Protein AF-A0A924TDS3-F1 (afdb_monomer_lite)

pLDDT: mean 88.38, std 10.69, range [56.66, 98.0]

Secondary structure (DSSP, 8-state):
-TTTT-S-EEE-------S-TTSPPPPHHHHHTTSS-GGGEEE--SSHHHHHHHHHHHHTTPPP-------SS-HHHHHHHHT--

Radius of gyration: 13.95 Å; chains: 1; bounding box: 34×30×34 Å

Sequence (85 aa):
DCFDGASRVYWLPSYLAREDPDQRIMQPAELISYLADPTIAEAAEANEALKVAIQTHLDNGDMVVAMVGGGGNSLDDWLRLEFAN

Structure (mmCIF, N/CA/C/O backbone):
data_AF-A0A924TDS3-F1
#
_entry.id   AF-A0A924TDS3-F1
#
loop_
_atom_site.group_PDB
_atom_site.id
_atom_site.type_symbol
_atom_site.label_atom_id
_atom_site.label_alt_id
_atom_site.label_comp_id
_atom_site.label_asym_id
_atom_site.label_entity_id
_atom_site.label_seq_id
_atom_site.pdbx_PDB_ins_code
_atom_site.Cartn_x
_atom_site.Cartn_y
_atom_site.Cartn_z
_atom_site.occupancy
_atom_site.B_iso_or_equiv
_atom_site.auth_seq_id
_atom_site.auth_comp_id
_atom_site.auth_asym_id
_atom_site.auth_atom_id
_atom_site.pdbx_PDB_model_num
ATOM 1 N N . ASP A 1 1 ? 1.532 -18.036 -0.120 1.00 77.00 1 ASP A N 1
ATOM 2 C CA . ASP A 1 1 ? 1.880 -16.663 -0.529 1.00 77.00 1 ASP A CA 1
ATOM 3 C C . ASP A 1 1 ? 2.509 -15.968 0.679 1.00 77.00 1 ASP A C 1
ATOM 5 O O . ASP A 1 1 ? 2.167 -16.356 1.789 1.00 77.00 1 ASP A O 1
ATOM 9 N N . CYS A 1 2 ? 3.447 -15.031 0.517 1.00 84.69 2 CYS A N 1
ATOM 10 C CA . CYS A 1 2 ? 4.002 -14.278 1.652 1.00 84.69 2 CYS A CA 1
ATOM 11 C C . CYS A 1 2 ? 3.003 -13.273 2.251 1.00 84.69 2 CYS A C 1
ATOM 13 O O . CYS A 1 2 ? 3.235 -12.792 3.357 1.00 84.69 2 CYS A O 1
ATOM 15 N N . PHE A 1 3 ? 1.893 -13.007 1.558 1.00 90.62 3 PHE A N 1
ATOM 16 C CA . PHE A 1 3 ? 0.798 -12.149 2.023 1.00 90.62 3 PHE A CA 1
ATOM 17 C C . PHE A 1 3 ? -0.403 -12.920 2.589 1.00 90.62 3 PHE A C 1
ATOM 19 O O . PHE A 1 3 ? -1.474 -12.345 2.772 1.00 90.62 3 PHE A O 1
ATOM 26 N N . ASP A 1 4 ? -0.254 -14.219 2.860 1.00 89.75 4 ASP A N 1
ATOM 27 C CA . ASP A 1 4 ? -1.329 -15.006 3.466 1.00 89.75 4 ASP A CA 1
ATOM 28 C C . ASP A 1 4 ? -1.733 -14.424 4.835 1.00 89.75 4 ASP A C 1
ATOM 30 O O . ASP A 1 4 ? -0.883 -14.139 5.681 1.00 89.75 4 ASP A O 1
ATOM 34 N N . GLY A 1 5 ? -3.035 -14.209 5.031 1.00 91.00 5 GLY A N 1
ATOM 35 C CA . GLY A 1 5 ? -3.601 -13.544 6.211 1.00 91.00 5 GLY A CA 1
ATOM 36 C C . GLY A 1 5 ? -3.684 -12.012 6.147 1.00 91.00 5 GLY A C 1
ATOM 37 O O . GLY A 1 5 ? -4.253 -11.414 7.060 1.00 91.00 5 GLY A O 1
ATOM 38 N N . ALA A 1 6 ? -3.174 -11.360 5.097 1.00 94.88 6 ALA A N 1
ATOM 39 C CA . ALA A 1 6 ? -3.383 -9.927 4.893 1.00 94.88 6 ALA A CA 1
ATOM 40 C C . ALA A 1 6 ? -4.785 -9.644 4.324 1.00 94.88 6 ALA A C 1
ATOM 42 O O . ALA A 1 6 ? -5.191 -10.232 3.325 1.00 94.88 6 ALA A O 1
ATOM 43 N N . SER A 1 7 ? -5.510 -8.691 4.918 1.00 95.81 7 SER A N 1
ATOM 44 C CA . SER A 1 7 ? -6.827 -8.259 4.417 1.00 95.81 7 SER A CA 1
ATOM 45 C C . SER A 1 7 ? -6.740 -7.379 3.164 1.00 95.81 7 SER A C 1
ATOM 47 O O . SER A 1 7 ? -7.690 -7.309 2.385 1.00 95.81 7 SER A O 1
ATOM 49 N N . ARG A 1 8 ? -5.626 -6.654 2.995 1.00 96.88 8 ARG A N 1
ATOM 50 C CA . ARG A 1 8 ? -5.383 -5.720 1.888 1.00 96.88 8 ARG A CA 1
ATOM 51 C C . ARG A 1 8 ? -3.880 -5.558 1.660 1.00 96.88 8 ARG A C 1
ATOM 53 O O . ARG A 1 8 ? -3.120 -5.495 2.624 1.00 96.88 8 ARG A O 1
ATOM 60 N N . VAL A 1 9 ? -3.462 -5.445 0.401 1.00 96.62 9 VAL A N 1
ATOM 61 C CA . VAL A 1 9 ? -2.077 -5.179 -0.009 1.00 96.62 9 VAL A CA 1
ATOM 62 C C . VAL A 1 9 ? -2.051 -3.995 -0.975 1.00 96.62 9 VAL A C 1
ATOM 64 O O . VAL A 1 9 ? -2.651 -4.038 -2.045 1.00 96.62 9 VAL A O 1
ATOM 67 N N . TYR A 1 10 ? -1.313 -2.947 -0.622 1.00 95.94 10 TYR A N 1
ATOM 68 C CA . TYR A 1 10 ? -1.033 -1.826 -1.519 1.00 95.94 10 TYR A CA 1
ATOM 69 C C . TYR A 1 10 ? 0.365 -2.014 -2.101 1.00 95.94 10 TYR A C 1
ATOM 71 O O . TYR A 1 10 ? 1.360 -1.939 -1.379 1.00 95.94 10 TYR A O 1
ATOM 79 N N . TRP A 1 11 ? 0.451 -2.291 -3.400 1.00 93.75 11 TRP A N 1
ATOM 80 C CA . TRP A 1 11 ? 1.720 -2.556 -4.066 1.00 93.75 11 TRP A CA 1
ATOM 81 C C . TRP A 1 11 ? 2.250 -1.298 -4.747 1.00 93.75 11 TRP A C 1
ATOM 83 O O . TRP A 1 11 ? 1.709 -0.849 -5.759 1.00 93.75 11 TRP A O 1
ATOM 93 N N . LEU A 1 12 ? 3.339 -0.748 -4.213 1.00 91.44 12 LEU A N 1
ATOM 94 C CA . LEU A 1 12 ? 3.990 0.430 -4.779 1.00 91.44 12 LEU A CA 1
ATOM 95 C C . LEU A 1 12 ? 5.037 0.045 -5.837 1.00 91.44 12 LEU A C 1
ATOM 97 O O . LEU A 1 12 ? 5.656 -1.020 -5.735 1.00 91.44 12 LEU A O 1
ATOM 101 N N . PRO A 1 13 ? 5.292 0.904 -6.840 1.00 86.62 13 PRO A N 1
ATOM 102 C CA . PRO A 1 13 ? 6.428 0.751 -7.734 1.00 86.62 13 PRO A CA 1
ATOM 103 C C . PRO A 1 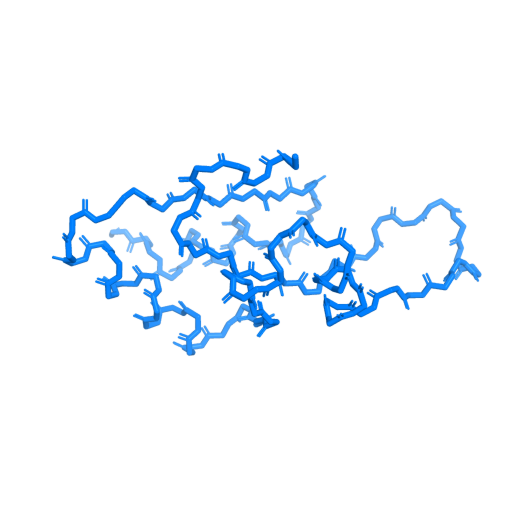13 ? 7.738 0.651 -6.948 1.00 86.62 13 PRO A C 1
ATOM 105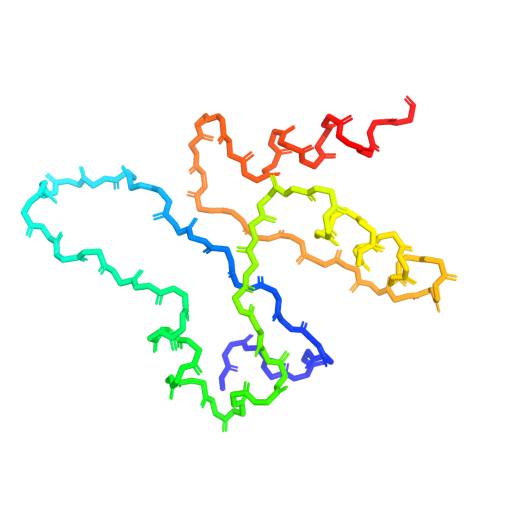 O O . PRO A 1 13 ? 8.058 1.512 -6.129 1.00 86.62 13 PRO A O 1
ATOM 108 N N . SER A 1 14 ? 8.532 -0.380 -7.223 1.00 70.75 14 SER A N 1
ATOM 109 C CA . SER A 1 14 ? 9.898 -0.458 -6.713 1.00 70.75 14 SER A CA 1
ATOM 110 C C . SER A 1 14 ? 10.818 0.375 -7.608 1.00 70.75 14 SER A C 1
ATOM 112 O O . SER A 1 14 ? 11.059 0.002 -8.760 1.00 70.75 14 SER A O 1
ATOM 114 N N . TYR A 1 15 ? 11.347 1.484 -7.090 1.00 63.00 15 TYR A N 1
ATOM 115 C CA . TYR A 1 15 ? 12.463 2.184 -7.727 1.00 63.00 15 TYR A CA 1
ATOM 116 C C . TYR A 1 15 ? 13.778 1.468 -7.411 1.00 63.00 15 TYR A C 1
ATOM 118 O O . TYR A 1 15 ? 13.974 0.905 -6.337 1.00 63.00 15 TYR A O 1
ATOM 126 N N . LEU A 1 16 ? 14.651 1.412 -8.407 1.00 56.66 16 LEU A N 1
ATOM 127 C CA . LEU A 1 16 ? 15.639 0.352 -8.527 1.00 56.66 16 LEU A CA 1
ATOM 128 C C . LEU A 1 16 ? 16.993 0.760 -7.963 1.00 56.66 16 LEU A C 1
ATOM 130 O O . LEU A 1 16 ? 17.705 1.552 -8.573 1.00 56.66 16 LEU A O 1
ATOM 134 N N . ALA A 1 17 ? 17.396 0.111 -6.875 1.00 60.00 17 ALA A N 1
ATOM 135 C CA . ALA A 1 17 ? 18.805 -0.162 -6.623 1.00 60.00 17 ALA A CA 1
ATOM 136 C C . ALA A 1 17 ? 19.207 -1.365 -7.496 1.00 60.00 17 ALA A C 1
ATOM 138 O O . ALA A 1 17 ? 19.169 -2.511 -7.055 1.00 60.00 17 ALA A O 1
ATOM 139 N N . ARG A 1 18 ? 19.475 -1.118 -8.784 1.00 65.38 18 ARG A N 1
ATOM 140 C CA . ARG A 1 18 ? 19.861 -2.156 -9.751 1.00 65.38 18 ARG A CA 1
ATOM 141 C C . ARG A 1 18 ? 21.366 -2.277 -9.860 1.00 65.38 18 ARG A C 1
ATOM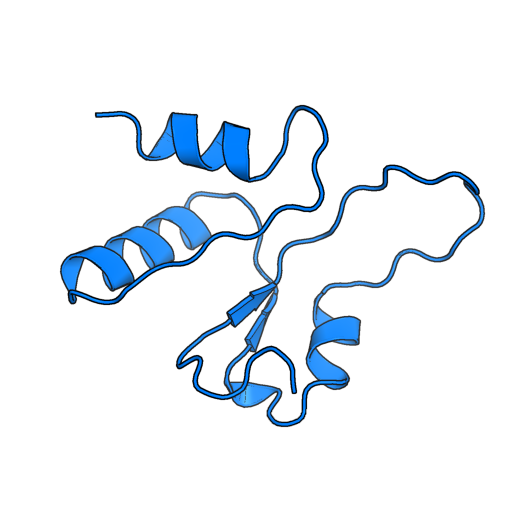 143 O O . ARG A 1 18 ? 22.043 -1.281 -10.091 1.00 65.38 18 ARG A O 1
ATOM 150 N N . GLU A 1 19 ? 21.853 -3.509 -9.795 1.00 69.12 19 GLU A N 1
ATOM 151 C CA . GLU A 1 19 ? 23.205 -3.847 -10.245 1.00 69.12 19 GLU A CA 1
ATOM 152 C C . GLU A 1 19 ? 23.293 -3.862 -11.782 1.00 69.12 19 GLU A C 1
ATOM 154 O O . GLU A 1 19 ? 24.321 -3.483 -12.336 1.00 69.12 19 GLU A O 1
ATOM 159 N N . ASP A 1 20 ? 22.199 -4.235 -12.463 1.00 75.25 20 ASP A N 1
ATOM 160 C CA . ASP A 1 20 ? 22.089 -4.265 -13.926 1.00 75.25 20 ASP A CA 1
ATOM 161 C C . ASP A 1 20 ? 21.038 -3.250 -14.431 1.00 75.25 20 ASP A C 1
ATOM 163 O O . ASP A 1 20 ? 19.842 -3.414 -14.148 1.00 75.25 20 ASP A O 1
ATOM 167 N N . PRO A 1 21 ? 21.440 -2.199 -15.170 1.00 75.62 21 PRO A N 1
ATOM 168 C CA . PRO A 1 21 ? 20.524 -1.189 -15.695 1.00 75.62 21 PRO A CA 1
ATOM 169 C C . PRO A 1 21 ? 19.551 -1.721 -16.762 1.00 75.62 21 PRO A C 1
ATOM 171 O O . PRO A 1 21 ? 18.468 -1.148 -16.904 1.00 75.62 21 PRO A O 1
ATOM 174 N N . ASP A 1 22 ? 19.878 -2.815 -17.458 1.00 82.69 22 ASP A N 1
ATOM 175 C CA . ASP A 1 22 ? 19.083 -3.352 -18.576 1.00 82.69 22 ASP A CA 1
ATOM 176 C C . ASP A 1 22 ? 17.947 -4.282 -18.123 1.00 82.69 22 ASP A C 1
ATOM 178 O O . ASP A 1 22 ? 17.111 -4.718 -18.922 1.00 82.69 22 ASP A O 1
ATOM 182 N N . GLN A 1 23 ? 17.867 -4.580 -16.825 1.00 81.56 23 GLN A N 1
ATOM 183 C CA . GLN A 1 23 ? 16.808 -5.421 -16.286 1.00 81.56 23 GLN A CA 1
ATOM 184 C C . GLN A 1 23 ? 15.422 -4.806 -16.573 1.00 81.56 23 GLN A C 1
ATOM 186 O O . GLN A 1 23 ? 15.1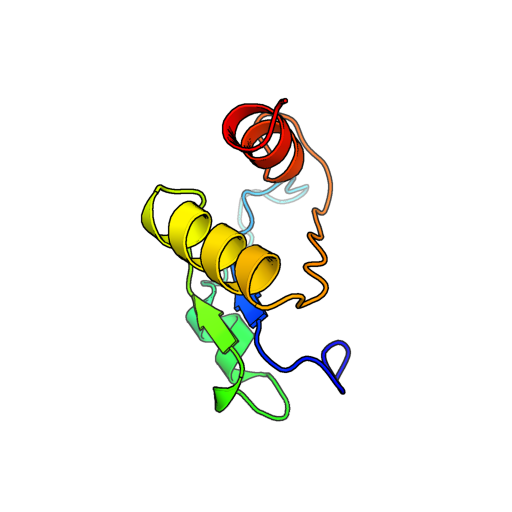94 -3.603 -16.450 1.00 81.56 23 GLN A O 1
ATOM 191 N N . ARG A 1 24 ? 14.429 -5.618 -16.940 1.00 84.00 24 ARG A N 1
ATOM 192 C CA . ARG A 1 24 ? 13.068 -5.112 -17.190 1.00 84.00 24 ARG A CA 1
ATOM 193 C C . ARG A 1 24 ? 12.423 -4.594 -15.900 1.00 84.00 24 ARG A C 1
ATOM 195 O O . ARG A 1 24 ? 12.482 -5.242 -14.860 1.00 84.00 24 ARG A O 1
ATOM 202 N N . ILE A 1 25 ? 11.767 -3.432 -15.968 1.00 81.81 25 ILE A N 1
ATOM 203 C CA . ILE A 1 25 ? 10.899 -2.920 -14.893 1.00 81.81 25 ILE A CA 1
ATOM 204 C C . ILE A 1 25 ? 9.595 -3.724 -14.884 1.00 81.81 25 ILE A C 1
ATOM 206 O O . ILE A 1 25 ? 8.862 -3.718 -15.874 1.00 81.81 25 ILE A O 1
ATOM 210 N N . MET A 1 26 ? 9.320 -4.413 -13.777 1.00 84.56 26 MET A N 1
ATOM 211 C CA . MET A 1 26 ? 8.028 -5.056 -13.534 1.00 84.56 26 MET A CA 1
ATOM 212 C C . MET A 1 26 ? 7.082 -4.041 -12.898 1.00 84.56 26 MET A C 1
ATOM 214 O O . MET A 1 26 ? 7.438 -3.380 -11.924 1.00 84.56 26 MET A O 1
ATOM 218 N N . GLN A 1 27 ? 5.890 -3.900 -13.470 1.00 88.94 27 GLN A N 1
ATOM 219 C CA . GLN A 1 27 ? 4.868 -2.997 -12.942 1.00 88.94 27 GLN A CA 1
ATOM 220 C C . GLN A 1 27 ? 4.133 -3.658 -11.768 1.00 88.94 27 GLN A C 1
ATOM 222 O O . GLN A 1 27 ? 3.952 -4.877 -11.795 1.00 88.94 27 GLN A O 1
ATOM 227 N N . PRO A 1 28 ? 3.630 -2.895 -10.779 1.00 91.19 28 PRO A N 1
ATOM 228 C CA . PRO A 1 28 ? 2.860 -3.457 -9.667 1.00 91.19 28 PRO A CA 1
ATOM 229 C C . PRO A 1 28 ? 1.715 -4.379 -10.109 1.00 91.19 28 PRO A C 1
ATOM 231 O O . PRO A 1 28 ? 1.550 -5.456 -9.552 1.00 91.19 28 PRO A O 1
ATOM 234 N N . ALA A 1 29 ? 0.984 -4.021 -11.171 1.00 91.50 29 ALA A N 1
ATOM 235 C CA . ALA A 1 29 ? -0.093 -4.853 -11.715 1.00 91.50 29 ALA A CA 1
ATOM 236 C C . ALA A 1 29 ? 0.384 -6.234 -12.211 1.00 91.50 29 ALA A C 1
ATOM 238 O O . ALA A 1 29 ? -0.334 -7.221 -12.073 1.00 91.50 29 ALA A O 1
ATOM 239 N N . GLU A 1 30 ? 1.600 -6.316 -12.765 1.00 91.81 30 GLU A N 1
ATOM 240 C CA . GLU A 1 30 ? 2.210 -7.589 -13.165 1.00 91.81 30 GLU A CA 1
ATOM 241 C C . GLU A 1 30 ? 2.522 -8.440 -11.928 1.00 91.81 30 GLU A C 1
ATOM 243 O O . GLU A 1 30 ? 2.177 -9.617 -11.889 1.00 91.81 30 GLU A O 1
ATOM 248 N N . LEU A 1 31 ? 3.097 -7.831 -10.888 1.00 91.00 31 LEU A N 1
ATOM 249 C CA . LEU A 1 31 ? 3.443 -8.519 -9.640 1.00 91.00 31 LEU A CA 1
ATOM 250 C C . LEU A 1 31 ? 2.199 -9.028 -8.898 1.00 91.00 31 LEU A C 1
ATOM 252 O O . LEU A 1 31 ? 2.181 -10.170 -8.446 1.00 91.00 31 LEU A O 1
ATOM 256 N N . ILE A 1 32 ? 1.135 -8.222 -8.854 1.00 94.12 32 ILE A N 1
ATOM 257 C CA . ILE A 1 32 ? -0.160 -8.590 -8.264 1.00 94.12 32 ILE A CA 1
ATOM 258 C C . ILE A 1 32 ? -0.765 -9.816 -8.957 1.00 94.12 32 ILE A C 1
ATOM 260 O O . ILE A 1 32 ? -1.343 -10.674 -8.294 1.00 94.12 32 ILE A O 1
ATOM 264 N N . SER A 1 33 ? -0.603 -9.944 -10.278 1.00 94.50 33 SER A N 1
ATOM 265 C CA . SER A 1 33 ? -1.154 -11.079 -11.032 1.00 94.50 33 SER A CA 1
ATOM 266 C C . SER A 1 33 ? -0.554 -12.438 -10.647 1.00 94.50 33 SER A C 1
ATOM 268 O O . SER A 1 33 ? -1.142 -13.472 -10.960 1.00 94.50 33 SER A O 1
ATOM 270 N N . TYR A 1 34 ? 0.591 -12.443 -9.957 1.00 92.44 34 TYR A N 1
ATOM 271 C CA . TYR A 1 34 ? 1.264 -13.652 -9.485 1.00 92.44 34 TYR A CA 1
ATOM 272 C C . TYR A 1 34 ? 0.881 -14.060 -8.054 1.00 92.44 34 TYR A C 1
ATOM 274 O O . TYR A 1 34 ? 1.337 -15.107 -7.589 1.00 92.44 34 TYR A O 1
ATOM 282 N N . LEU A 1 35 ? 0.067 -13.263 -7.354 1.00 92.50 35 LEU A N 1
ATOM 283 C CA . LEU A 1 35 ? -0.411 -13.591 -6.011 1.00 92.50 35 LEU A CA 1
ATOM 284 C C . LEU A 1 35 ? -1.391 -14.765 -6.036 1.00 92.50 35 LEU A C 1
ATOM 286 O O . LEU A 1 35 ? -2.109 -14.980 -7.014 1.00 92.50 35 LEU A O 1
ATOM 290 N N . ALA A 1 36 ? -1.447 -15.510 -4.930 1.00 93.31 36 ALA A N 1
ATOM 291 C CA . ALA A 1 36 ? -2.409 -16.603 -4.783 1.00 93.31 36 ALA A CA 1
ATOM 292 C C . ALA A 1 36 ? -3.858 -16.085 -4.780 1.00 93.31 36 ALA A C 1
ATOM 294 O O . ALA A 1 36 ? -4.746 -16.739 -5.325 1.00 93.31 36 ALA A O 1
ATOM 295 N N . ASP A 1 37 ? -4.070 -14.899 -4.207 1.00 94.25 37 ASP A N 1
ATOM 296 C CA . ASP A 1 37 ? -5.309 -14.134 -4.303 1.00 94.25 37 ASP A CA 1
ATOM 297 C C . ASP A 1 37 ? -4.990 -12.704 -4.773 1.00 94.25 37 ASP A C 1
ATOM 299 O O . ASP A 1 37 ? -4.592 -11.860 -3.975 1.00 94.25 37 ASP A O 1
ATOM 303 N N . PRO A 1 38 ? -5.137 -12.390 -6.069 1.00 94.69 38 PRO A N 1
ATOM 304 C CA . PRO A 1 38 ? -4.904 -11.034 -6.563 1.00 94.69 38 PRO A CA 1
ATOM 305 C C . PRO A 1 38 ? -5.944 -10.013 -6.081 1.00 94.69 38 PRO A C 1
ATOM 307 O O . PRO A 1 38 ? -5.714 -8.814 -6.202 1.00 94.69 38 PRO A O 1
ATOM 310 N N . THR A 1 39 ? -7.098 -10.451 -5.562 1.00 95.06 39 THR A N 1
ATOM 311 C CA . THR A 1 39 ? -8.219 -9.555 -5.224 1.00 95.06 39 THR A CA 1
ATOM 312 C C . THR A 1 39 ? -7.986 -8.754 -3.945 1.00 95.06 39 THR A C 1
ATOM 314 O O . THR A 1 39 ? -8.600 -7.700 -3.760 1.00 95.06 39 THR A O 1
ATOM 317 N N . ILE A 1 40 ? -7.064 -9.209 -3.091 1.00 95.62 40 ILE A N 1
ATOM 318 C CA . ILE A 1 40 ? -6.645 -8.472 -1.894 1.00 95.62 40 ILE A CA 1
ATOM 319 C C . ILE A 1 40 ? -5.650 -7.354 -2.214 1.00 95.62 40 ILE A C 1
ATOM 321 O O . ILE A 1 40 ? -5.351 -6.555 -1.330 1.00 95.62 40 ILE A O 1
ATOM 325 N N . ALA A 1 41 ? -5.119 -7.286 -3.439 1.00 96.38 41 ALA A N 1
ATOM 326 C CA . ALA A 1 41 ? -4.028 -6.388 -3.782 1.00 96.38 41 ALA A CA 1
ATOM 327 C C . ALA A 1 41 ? -4.404 -5.360 -4.854 1.00 96.38 41 ALA A C 1
ATOM 329 O O . ALA A 1 41 ? -5.113 -5.655 -5.814 1.00 96.38 41 ALA A O 1
ATOM 330 N N . GLU A 1 42 ? -3.868 -4.150 -4.724 1.00 96.25 42 GLU A N 1
ATOM 331 C CA . GLU A 1 42 ? -3.990 -3.106 -5.739 1.00 96.25 42 GLU A CA 1
ATOM 332 C C . GLU A 1 42 ? -2.684 -2.337 -5.927 1.00 96.25 42 GLU A C 1
ATOM 334 O O . GLU A 1 42 ? -1.869 -2.214 -5.011 1.00 96.25 42 GLU A O 1
ATOM 339 N N . ALA A 1 43 ? -2.473 -1.825 -7.139 1.00 95.31 43 ALA A N 1
ATOM 340 C CA . ALA A 1 43 ? -1.351 -0.944 -7.422 1.00 95.31 43 ALA A CA 1
ATOM 341 C C . ALA A 1 43 ? -1.596 0.424 -6.769 1.00 95.31 43 ALA A C 1
ATOM 343 O O . ALA A 1 43 ? -2.685 0.981 -6.897 1.00 95.31 43 ALA A O 1
ATOM 344 N N . ALA A 1 44 ? -0.582 0.975 -6.107 1.00 95.00 44 ALA A N 1
ATOM 345 C CA . ALA A 1 44 ? -0.662 2.260 -5.419 1.00 95.00 44 ALA A CA 1
ATOM 346 C C . ALA A 1 44 ? 0.619 3.081 -5.616 1.00 95.00 44 ALA A C 1
ATOM 348 O O . ALA A 1 44 ? 1.642 2.562 -6.047 1.00 95.00 44 ALA A O 1
ATOM 349 N N . GLU A 1 45 ? 0.583 4.362 -5.263 1.00 92.81 45 GLU A N 1
ATOM 350 C CA . GLU A 1 45 ? 1.749 5.250 -5.259 1.00 92.81 45 GLU A CA 1
ATOM 351 C C . GLU A 1 45 ? 1.841 5.968 -3.911 1.00 92.81 45 GLU A C 1
ATOM 353 O O . GLU A 1 45 ? 0.832 6.134 -3.229 1.00 92.81 45 GLU A O 1
ATOM 358 N N . ALA A 1 46 ? 3.040 6.417 -3.531 1.00 91.56 46 ALA A N 1
ATOM 359 C CA . ALA A 1 46 ? 3.255 7.225 -2.330 1.00 91.56 46 ALA A CA 1
ATOM 360 C C . ALA A 1 46 ? 2.695 8.647 -2.529 1.00 91.56 46 ALA A C 1
ATOM 362 O O . ALA A 1 46 ? 3.421 9.586 -2.851 1.00 91.56 46 ALA A O 1
ATOM 363 N N . ASN A 1 47 ? 1.374 8.777 -2.421 1.00 94.56 47 ASN A N 1
ATOM 364 C CA . ASN A 1 47 ? 0.624 10.004 -2.658 1.00 94.56 47 ASN A CA 1
ATOM 365 C C . ASN A 1 47 ? -0.528 10.163 -1.646 1.00 94.56 47 ASN A C 1
ATOM 367 O O . ASN A 1 47 ? -0.755 9.308 -0.788 1.00 94.56 47 ASN A O 1
ATOM 371 N N . GLU A 1 48 ? -1.289 11.252 -1.772 1.00 96.25 48 GLU A N 1
ATOM 372 C CA . GLU A 1 48 ? -2.426 11.549 -0.887 1.00 96.25 48 GLU A CA 1
ATOM 373 C C . GLU A 1 48 ? -3.491 10.443 -0.855 1.00 96.25 48 GLU A C 1
ATOM 375 O O . GLU A 1 48 ? -4.089 10.199 0.190 1.00 96.25 48 GLU A O 1
ATOM 380 N N . ALA A 1 49 ? -3.723 9.730 -1.963 1.00 97.06 49 ALA A N 1
ATOM 381 C CA . ALA A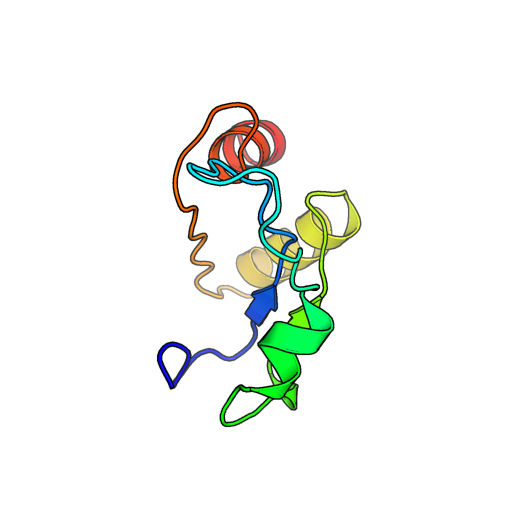 1 49 ? -4.712 8.653 -1.985 1.00 97.06 49 ALA A CA 1
ATOM 382 C C . ALA A 1 49 ? -4.281 7.483 -1.090 1.00 97.06 49 ALA A C 1
ATOM 384 O O . ALA A 1 49 ? -5.082 6.983 -0.299 1.00 97.06 49 ALA A O 1
ATOM 385 N N . LEU A 1 50 ? -3.004 7.091 -1.158 1.00 96.44 50 LEU A N 1
ATOM 386 C CA . LEU A 1 50 ? -2.456 6.069 -0.268 1.00 96.44 50 LEU A CA 1
ATOM 387 C C . LEU A 1 50 ? -2.442 6.544 1.188 1.00 96.44 50 LEU A C 1
ATOM 389 O O . LEU A 1 50 ? -2.767 5.766 2.081 1.00 96.44 50 LEU A O 1
ATOM 393 N N . LYS A 1 51 ? -2.120 7.817 1.439 1.00 97.12 51 LYS A N 1
ATOM 394 C CA . LYS A 1 51 ? -2.156 8.393 2.790 1.00 97.12 51 LYS A CA 1
ATOM 395 C C . LYS A 1 51 ? -3.549 8.289 3.407 1.00 97.12 51 LYS A C 1
ATOM 397 O O . LYS A 1 51 ? -3.684 7.807 4.529 1.00 97.12 51 LYS A O 1
ATOM 402 N N . VAL A 1 52 ? -4.584 8.688 2.664 1.00 97.88 52 VAL A N 1
ATOM 403 C CA . VAL A 1 52 ? -5.984 8.582 3.102 1.00 97.88 52 VAL A CA 1
ATOM 404 C C . VAL A 1 52 ? -6.373 7.126 3.358 1.00 97.88 52 VAL A C 1
ATOM 406 O O . VAL A 1 52 ? -7.023 6.840 4.364 1.00 97.88 52 VAL A O 1
ATOM 409 N N . ALA A 1 53 ? -5.954 6.196 2.495 1.00 97.69 53 ALA A N 1
ATOM 410 C CA . ALA A 1 53 ? -6.213 4.771 2.686 1.00 97.69 53 ALA A CA 1
ATOM 411 C C . ALA A 1 53 ? -5.554 4.233 3.969 1.00 97.69 53 ALA A C 1
ATOM 413 O O . ALA A 1 53 ? -6.220 3.588 4.778 1.00 97.69 53 ALA A O 1
ATOM 414 N N . ILE A 1 54 ? -4.277 4.558 4.202 1.00 97.31 54 ILE A N 1
ATOM 415 C CA . ILE A 1 54 ? -3.552 4.191 5.428 1.00 97.31 54 ILE A CA 1
ATOM 416 C C . ILE A 1 54 ? -4.247 4.779 6.659 1.00 97.31 54 ILE A C 1
ATOM 418 O O . ILE A 1 54 ? -4.508 4.043 7.607 1.00 97.31 54 ILE A O 1
ATOM 422 N N . GLN A 1 55 ? -4.596 6.070 6.646 1.00 97.56 55 GLN A N 1
ATOM 423 C CA . GLN A 1 55 ? -5.274 6.704 7.778 1.00 97.56 55 GLN A CA 1
ATOM 424 C C . GLN A 1 55 ? -6.630 6.051 8.063 1.00 97.56 55 GLN A C 1
ATOM 426 O O . GLN A 1 55 ? -6.943 5.783 9.215 1.00 97.56 55 GLN A O 1
ATOM 431 N N . THR A 1 56 ? -7.392 5.709 7.021 1.00 97.94 56 THR A N 1
ATOM 432 C CA . THR A 1 56 ? -8.676 5.007 7.166 1.00 97.94 56 THR A CA 1
ATOM 433 C C . THR A 1 56 ? -8.499 3.647 7.845 1.00 97.94 56 THR A C 1
ATOM 435 O O . THR A 1 56 ? -9.280 3.292 8.723 1.00 97.94 56 THR A O 1
ATOM 438 N N . HIS A 1 57 ? -7.464 2.887 7.473 1.00 97.75 57 HIS A N 1
ATOM 439 C CA . HIS A 1 57 ? -7.134 1.624 8.138 1.00 97.75 57 HIS A CA 1
ATOM 440 C C . HIS A 1 57 ? -6.778 1.833 9.615 1.00 97.75 57 HIS A C 1
ATOM 442 O O . HIS A 1 57 ? -7.320 1.150 10.485 1.00 97.75 57 HIS A O 1
ATOM 448 N N . LEU A 1 58 ? -5.922 2.812 9.915 1.00 97.00 58 LEU A N 1
ATOM 449 C CA . LEU A 1 58 ? -5.535 3.132 11.292 1.00 97.00 58 LEU A CA 1
ATOM 450 C C . LEU A 1 58 ? -6.739 3.570 12.144 1.00 97.00 58 LEU A C 1
ATOM 452 O O . LEU A 1 58 ? -6.885 3.103 13.273 1.00 97.00 58 LEU A O 1
ATOM 456 N N . ASP A 1 59 ? -7.630 4.401 11.597 1.00 97.88 59 ASP A N 1
ATOM 457 C CA . ASP A 1 59 ? -8.852 4.866 12.269 1.00 97.88 59 ASP A CA 1
ATOM 458 C C . ASP A 1 59 ? -9.825 3.712 12.568 1.00 97.88 59 ASP A C 1
ATOM 460 O O . ASP A 1 59 ? -10.529 3.732 13.579 1.00 97.88 59 ASP A O 1
ATOM 464 N N . ASN A 1 60 ? -9.830 2.676 11.723 1.00 98.00 60 ASN A N 1
ATOM 465 C CA . ASN A 1 60 ? -10.613 1.456 11.927 1.00 98.00 60 ASN A CA 1
ATOM 466 C C . ASN A 1 60 ? -9.977 0.480 12.936 1.00 98.00 60 ASN A C 1
ATOM 468 O O . ASN A 1 60 ? -10.592 -0.532 13.276 1.00 98.00 60 ASN A O 1
ATOM 472 N N . GLY A 1 61 ? -8.774 0.777 13.438 1.00 97.69 61 GLY A N 1
ATOM 473 C CA . GLY A 1 61 ? -8.031 -0.089 14.354 1.00 97.69 61 GLY A CA 1
ATOM 474 C C . GLY A 1 61 ? -7.268 -1.223 13.665 1.00 97.69 61 GLY A C 1
ATOM 475 O O . GLY A 1 61 ? -6.847 -2.163 14.344 1.00 97.69 61 GLY A O 1
ATOM 476 N N . ASP A 1 62 ? -7.078 -1.150 12.345 1.00 97.81 62 ASP A N 1
ATOM 477 C CA . ASP A 1 62 ? -6.278 -2.121 11.602 1.00 97.81 62 ASP A CA 1
ATOM 478 C C . ASP A 1 62 ? -4.780 -1.953 11.909 1.00 97.81 62 ASP A C 1
ATOM 480 O O . ASP A 1 62 ? -4.273 -0.855 12.155 1.00 97.81 62 ASP A O 1
ATOM 484 N N . MET A 1 63 ? -4.032 -3.055 11.828 1.00 96.44 63 MET A N 1
ATOM 485 C CA . MET A 1 63 ? -2.571 -3.011 11.839 1.00 96.44 63 MET A CA 1
ATOM 486 C C . MET A 1 63 ? -2.050 -2.759 10.422 1.00 96.44 63 MET A C 1
ATOM 488 O O . MET A 1 63 ? -2.227 -3.595 9.537 1.00 96.44 63 MET A O 1
ATOM 492 N N . VAL A 1 64 ? -1.351 -1.642 10.221 1.00 96.50 64 VAL A N 1
ATOM 493 C CA . VAL A 1 64 ? -0.686 -1.326 8.949 1.00 96.50 64 VAL A CA 1
ATOM 494 C C . VAL A 1 64 ? 0.801 -1.661 9.047 1.00 96.50 64 VAL A C 1
ATOM 496 O O . VAL A 1 64 ? 1.508 -1.140 9.909 1.00 96.50 64 VAL A O 1
ATOM 499 N N . VAL A 1 65 ? 1.286 -2.522 8.149 1.00 95.12 65 VAL A N 1
ATOM 500 C CA . VAL A 1 65 ? 2.704 -2.900 8.051 1.00 95.12 65 VAL A CA 1
ATOM 501 C C . VAL A 1 65 ? 3.272 -2.376 6.737 1.00 95.12 65 VAL A C 1
ATOM 503 O O . VAL A 1 65 ? 2.868 -2.811 5.662 1.00 95.12 65 VAL A O 1
ATOM 506 N N . ALA A 1 66 ? 4.232 -1.456 6.822 1.00 92.69 66 ALA A N 1
ATOM 507 C CA . ALA A 1 66 ? 4.973 -0.965 5.666 1.00 92.69 66 ALA A CA 1
ATOM 508 C C . ALA A 1 66 ? 6.288 -1.735 5.501 1.00 92.69 66 ALA A C 1
ATOM 510 O O . ALA A 1 66 ? 7.041 -1.910 6.460 1.00 92.69 66 ALA A O 1
ATOM 511 N N . MET A 1 67 ? 6.578 -2.175 4.277 1.00 89.25 67 MET A N 1
ATOM 512 C CA . MET A 1 67 ? 7.809 -2.887 3.937 1.00 89.25 67 MET A CA 1
ATOM 513 C C . MET A 1 67 ? 8.542 -2.146 2.824 1.00 89.25 67 MET A C 1
ATOM 515 O O . MET A 1 67 ? 7.952 -1.818 1.796 1.00 89.25 67 MET A O 1
ATOM 519 N N . VAL A 1 68 ? 9.837 -1.899 3.015 1.00 85.62 68 VAL A N 1
ATOM 520 C CA . VAL A 1 68 ? 10.686 -1.229 2.027 1.00 85.62 68 VAL A CA 1
ATOM 521 C C . VAL A 1 68 ? 12.032 -1.939 1.922 1.00 85.62 68 VAL A C 1
ATOM 523 O O . VAL A 1 68 ? 12.615 -2.335 2.927 1.00 85.62 68 VAL A O 1
ATOM 526 N N . GLY A 1 69 ? 12.532 -2.105 0.695 1.00 75.44 69 GLY A N 1
ATOM 527 C CA . GLY A 1 69 ? 13.811 -2.775 0.416 1.00 75.44 69 GLY A CA 1
ATOM 528 C C . GLY A 1 69 ? 15.063 -1.943 0.732 1.00 75.44 69 GLY A C 1
ATOM 529 O O . GLY A 1 69 ? 16.172 -2.409 0.487 1.00 75.44 69 GLY A O 1
ATOM 5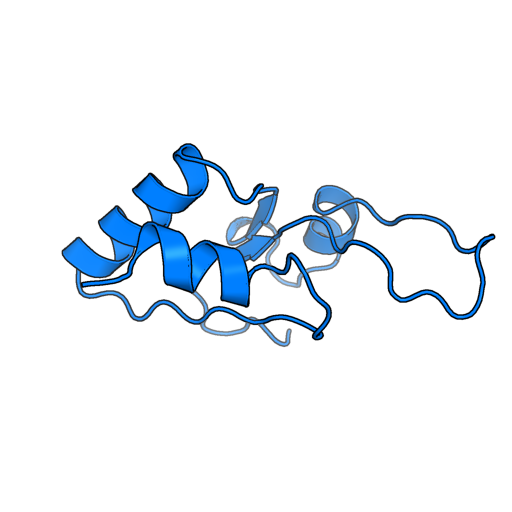30 N N . GLY A 1 70 ? 14.899 -0.728 1.266 1.00 68.50 70 GLY A N 1
ATOM 531 C CA . GLY A 1 70 ? 15.972 0.242 1.505 1.00 68.50 70 GLY A CA 1
ATOM 532 C C . GLY A 1 70 ? 16.227 1.193 0.326 1.00 68.50 70 GLY A C 1
ATOM 533 O O . GLY A 1 70 ? 15.740 0.981 -0.783 1.00 68.50 70 GLY A O 1
ATOM 534 N N . GLY A 1 71 ? 16.980 2.267 0.588 1.00 67.81 71 GLY A N 1
ATOM 535 C CA . GLY A 1 71 ? 17.266 3.360 -0.355 1.00 67.81 71 GLY A CA 1
ATOM 536 C C . GLY A 1 71 ? 16.838 4.724 0.200 1.00 67.81 71 GLY A C 1
ATOM 537 O O . GLY A 1 71 ? 15.992 4.788 1.084 1.00 67.81 71 GLY A O 1
ATOM 538 N N . GLY A 1 72 ? 17.446 5.813 -0.276 1.00 64.38 72 GLY A N 1
ATOM 539 C CA . GLY A 1 72 ? 16.997 7.172 0.057 1.00 64.38 72 GLY A CA 1
ATOM 540 C C . GLY A 1 72 ? 15.808 7.597 -0.807 1.00 64.38 72 GLY A C 1
ATOM 541 O O . GLY A 1 72 ? 15.666 7.106 -1.927 1.00 64.38 72 GLY A O 1
ATOM 542 N N . ASN A 1 73 ? 14.989 8.523 -0.301 1.00 72.00 73 ASN A N 1
ATOM 543 C CA . ASN A 1 73 ? 13.726 8.937 -0.923 1.00 72.00 73 ASN A CA 1
ATOM 544 C C . ASN A 1 73 ? 12.744 7.757 -1.053 1.00 72.00 73 ASN A C 1
ATOM 546 O O . ASN A 1 73 ? 12.106 7.558 -2.088 1.00 72.00 73 ASN A O 1
ATOM 550 N N . SER A 1 74 ? 12.710 6.921 -0.012 1.00 83.75 74 SER A N 1
ATOM 551 C CA . SER A 1 74 ? 11.968 5.661 0.012 1.00 83.75 74 SER A CA 1
ATOM 552 C C . SER A 1 74 ? 10.590 5.798 0.662 1.00 83.75 74 SER A C 1
ATOM 554 O O . SER A 1 74 ? 10.227 6.851 1.184 1.00 83.75 74 SER A O 1
ATOM 556 N N . LEU A 1 75 ? 9.820 4.703 0.670 1.00 88.88 75 LEU A N 1
ATOM 557 C CA . LEU A 1 75 ? 8.542 4.641 1.382 1.00 88.88 75 LEU A CA 1
ATOM 558 C C . LEU A 1 75 ? 8.692 4.966 2.882 1.00 88.88 75 LEU A C 1
ATOM 560 O O . LEU A 1 75 ? 7.804 5.602 3.438 1.00 88.88 75 LEU A O 1
ATOM 564 N N . ASP A 1 76 ? 9.798 4.574 3.529 1.00 89.62 76 ASP A N 1
ATOM 565 C CA . ASP A 1 76 ? 10.035 4.901 4.948 1.00 89.62 76 ASP A CA 1
ATOM 566 C C . ASP A 1 76 ? 10.172 6.416 5.157 1.00 89.62 76 ASP A C 1
ATOM 568 O O . ASP A 1 76 ? 9.536 6.963 6.056 1.00 89.62 76 ASP A O 1
ATOM 572 N N . ASP A 1 77 ? 10.913 7.109 4.285 1.00 90.00 77 ASP A N 1
ATOM 573 C CA . ASP A 1 77 ? 11.062 8.570 4.351 1.00 90.00 77 ASP A CA 1
ATOM 574 C C . ASP A 1 77 ? 9.708 9.274 4.179 1.00 90.00 77 ASP A C 1
ATOM 576 O O . ASP A 1 77 ? 9.374 10.188 4.935 1.00 90.00 77 ASP A O 1
ATOM 580 N N . TRP A 1 78 ? 8.907 8.819 3.210 1.00 92.00 78 TRP A N 1
ATOM 581 C CA . TRP A 1 78 ? 7.578 9.370 2.948 1.00 92.00 78 TRP A CA 1
ATOM 582 C C . TRP A 1 78 ? 6.623 9.150 4.127 1.00 92.00 78 TRP A C 1
ATOM 584 O O . TRP A 1 78 ? 5.985 10.094 4.585 1.00 92.00 78 TRP A O 1
ATOM 594 N N . LEU A 1 79 ? 6.571 7.937 4.687 1.00 93.31 79 LEU A N 1
ATOM 595 C CA . LEU A 1 79 ? 5.728 7.642 5.849 1.00 93.31 79 LEU A CA 1
ATOM 596 C C . LEU A 1 79 ? 6.119 8.483 7.067 1.00 93.31 79 LEU A C 1
ATOM 598 O O . LEU A 1 79 ? 5.245 8.981 7.773 1.00 93.31 79 LEU A O 1
ATOM 602 N N . ARG A 1 80 ? 7.422 8.678 7.303 1.00 91.94 80 ARG A N 1
ATOM 603 C CA . ARG A 1 80 ? 7.903 9.546 8.386 1.00 91.94 80 ARG A CA 1
ATOM 604 C C . ARG A 1 80 ? 7.492 10.998 8.191 1.00 91.94 80 ARG A C 1
ATOM 606 O O . ARG A 1 80 ? 7.262 11.666 9.187 1.00 91.94 80 ARG A O 1
ATOM 613 N N . LEU A 1 81 ? 7.415 11.488 6.956 1.00 93.25 81 LEU A N 1
ATOM 614 C CA . LEU A 1 81 ? 6.961 12.847 6.665 1.00 93.25 81 LEU A CA 1
ATOM 615 C C . LEU A 1 81 ? 5.448 12.994 6.888 1.00 93.25 81 LEU A C 1
ATOM 617 O O . LEU A 1 81 ? 5.013 13.927 7.556 1.00 93.25 81 LEU A O 1
ATOM 621 N N . GLU A 1 82 ? 4.655 12.074 6.337 1.00 94.94 82 GLU A N 1
ATOM 622 C CA . GLU A 1 82 ? 3.191 12.187 6.314 1.00 94.94 82 GLU A CA 1
ATOM 623 C C . GLU A 1 82 ? 2.517 11.858 7.649 1.00 94.94 82 GLU A C 1
ATOM 625 O O . GLU A 1 82 ? 1.419 12.351 7.914 1.00 94.94 82 GLU A O 1
ATOM 630 N N . PHE A 1 83 ? 3.168 11.029 8.472 1.00 93.00 83 PHE A N 1
ATOM 631 C CA . PHE A 1 83 ? 2.668 10.555 9.766 1.00 93.00 83 PHE A CA 1
ATOM 632 C C . PHE A 1 83 ? 3.585 10.957 10.936 1.00 93.00 83 PHE A C 1
ATOM 634 O O . PHE A 1 83 ? 3.522 10.356 12.011 1.00 93.00 83 PHE A O 1
ATOM 641 N N . ALA A 1 84 ? 4.452 11.962 10.750 1.00 80.75 84 ALA A N 1
ATOM 642 C CA . ALA A 1 84 ? 5.146 12.595 11.869 1.00 80.75 84 ALA A CA 1
ATOM 643 C C . ALA A 1 84 ? 4.122 13.273 12.791 1.00 80.75 84 ALA A C 1
ATOM 645 O O . ALA A 1 84 ? 3.342 14.114 12.346 1.00 80.75 84 ALA A O 1
ATOM 646 N N . ASN A 1 85 ? 4.152 12.902 14.072 1.00 57.50 85 ASN A N 1
ATOM 647 C CA . ASN A 1 85 ? 3.428 13.601 15.137 1.00 57.50 85 ASN A CA 1
ATOM 648 C C . ASN A 1 85 ? 4.008 14.995 15.390 1.00 57.50 85 ASN A C 1
ATOM 650 O O . ASN A 1 85 ? 5.254 15.089 15.507 1.00 57.50 85 ASN A O 1
#

Foldseek 3Di:
DVCPPPQAEEFEQDDDPDPDPPDDGDASVNVLVPDPDSVRYDYDYLDPVVLVVVVVCVVVVHDDDDDWPDDPPTPVVSCCVSPPD